Protein AF-A0A2D0H7V4-F1 (afdb_monomer_lite)

Foldseek 3Di:
DEAAQEQDDPPGRPVSQCVQCVDDPPDHYRYDDHPCVVVSVLVVLVVVCVPPVVSVVVNVVVVVVVVVVVVVLVVVCVVQPPVRSVVVVD

pLDDT: mean 96.39, std 4.33, range [62.88, 98.56]

Structure (mmCIF, N/CA/C/O backbone):
data_AF-A0A2D0H7V4-F1
#
_entry.id   AF-A0A2D0H7V4-F1
#
loop_
_atom_site.group_PDB
_atom_site.id
_atom_site.type_symbol
_atom_site.label_atom_id
_atom_site.label_alt_id
_atom_site.label_comp_id
_atom_site.label_asym_id
_atom_site.label_entity_id
_atom_site.label_seq_id
_atom_site.pdbx_PDB_ins_code
_atom_site.Cartn_x
_atom_site.Cartn_y
_atom_site.Cartn_z
_atom_site.occupancy
_atom_site.B_iso_or_equiv
_atom_site.auth_seq_id
_atom_site.auth_comp_id
_atom_site.auth_asym_id
_atom_site.auth_atom_id
_atom_site.pdbx_PDB_model_num
ATOM 1 N N . VAL A 1 1 ? 2.852 0.082 -14.701 1.00 96.94 1 VAL A N 1
ATOM 2 C CA . VAL A 1 1 ? 3.070 -1.189 -13.965 1.00 96.94 1 VAL A CA 1
ATOM 3 C C . VAL A 1 1 ? 3.096 -0.886 -12.475 1.00 96.94 1 VAL A C 1
ATOM 5 O O . VAL A 1 1 ? 3.681 0.128 -12.104 1.00 96.94 1 VAL A O 1
ATOM 8 N N . ILE A 1 2 ? 2.445 -1.712 -11.650 1.00 98.50 2 ILE A N 1
ATOM 9 C CA . ILE A 1 2 ? 2.431 -1.573 -10.185 1.00 98.50 2 ILE A CA 1
ATOM 10 C C . ILE A 1 2 ? 3.156 -2.778 -9.588 1.00 98.50 2 ILE A C 1
ATOM 12 O O . ILE A 1 2 ? 2.814 -3.914 -9.910 1.00 98.50 2 ILE A O 1
ATOM 16 N N . GLY A 1 3 ? 4.156 -2.526 -8.749 1.00 98.25 3 GLY A N 1
ATOM 17 C CA . GLY A 1 3 ? 4.952 -3.556 -8.090 1.00 98.25 3 GLY A CA 1
ATOM 18 C C . GLY A 1 3 ? 4.502 -3.778 -6.647 1.00 98.25 3 GLY A C 1
ATOM 19 O O . GLY A 1 3 ? 4.371 -2.816 -5.890 1.00 98.25 3 GLY A O 1
ATOM 20 N N . VAL A 1 4 ? 4.289 -5.039 -6.261 1.00 98.50 4 VAL A N 1
ATOM 21 C CA . VAL A 1 4 ? 3.997 -5.443 -4.875 1.00 98.50 4 VAL A CA 1
ATOM 22 C C . VAL A 1 4 ? 5.154 -6.298 -4.369 1.00 98.50 4 VAL A C 1
ATOM 24 O O . VAL A 1 4 ? 5.264 -7.455 -4.776 1.00 98.50 4 VAL A O 1
ATOM 27 N N . PRO A 1 5 ? 6.016 -5.769 -3.489 1.00 98.31 5 PRO A N 1
ATOM 28 C CA . PRO A 1 5 ? 7.064 -6.569 -2.877 1.00 98.31 5 PRO A CA 1
ATOM 29 C C . PRO A 1 5 ? 6.455 -7.675 -2.021 1.00 98.31 5 PRO A C 1
ATOM 31 O O . PRO A 1 5 ? 5.637 -7.401 -1.145 1.00 98.31 5 PRO A O 1
ATOM 34 N N . VAL A 1 6 ? 6.834 -8.926 -2.263 1.00 97.75 6 VAL A N 1
ATOM 35 C CA . VAL A 1 6 ? 6.337 -10.065 -1.483 1.00 97.75 6 VAL A CA 1
ATOM 36 C C . VAL A 1 6 ? 7.203 -10.220 -0.227 1.00 97.75 6 VAL A C 1
ATOM 38 O O . VAL A 1 6 ? 8.426 -10.123 -0.321 1.00 97.75 6 VAL A O 1
ATOM 41 N N . PRO A 1 7 ? 6.621 -10.432 0.967 1.00 97.12 7 PRO A N 1
ATOM 42 C CA . PRO A 1 7 ? 7.413 -10.686 2.165 1.00 97.12 7 PRO A CA 1
ATOM 43 C C . PRO A 1 7 ? 8.243 -11.965 2.003 1.00 97.12 7 PRO A C 1
ATOM 45 O O . PRO A 1 7 ? 7.734 -13.013 1.608 1.00 97.12 7 PRO A O 1
ATOM 48 N N . THR A 1 8 ? 9.526 -11.880 2.342 1.00 97.06 8 THR A N 1
ATOM 49 C CA . THR A 1 8 ? 10.467 -13.006 2.315 1.00 97.06 8 THR A CA 1
ATOM 50 C C . THR A 1 8 ? 10.791 -13.473 3.727 1.00 97.06 8 THR A C 1
ATOM 52 O O . THR A 1 8 ? 10.731 -12.706 4.688 1.00 97.06 8 THR A O 1
ATOM 55 N N . ARG A 1 9 ? 11.158 -14.751 3.864 1.00 95.50 9 ARG A N 1
ATOM 56 C CA . ARG A 1 9 ? 11.408 -15.377 5.172 1.00 95.50 9 ARG A CA 1
ATOM 57 C C . ARG A 1 9 ? 12.543 -14.712 5.954 1.00 95.50 9 ARG A C 1
ATOM 59 O O . ARG A 1 9 ? 12.435 -14.563 7.164 1.00 95.50 9 ARG A O 1
ATOM 66 N N . ASN A 1 10 ? 13.627 -14.349 5.272 1.00 95.25 10 ASN A N 1
ATOM 67 C CA . ASN A 1 10 ? 14.870 -13.950 5.934 1.00 95.25 10 ASN A CA 1
ATOM 68 C C . ASN A 1 10 ? 14.982 -12.432 6.108 1.00 95.25 10 ASN A C 1
ATOM 70 O O . ASN A 1 10 ? 15.525 -11.975 7.107 1.00 95.25 10 ASN A O 1
ATOM 74 N N . LEU A 1 11 ? 14.468 -11.658 5.147 1.00 96.31 11 LEU A N 1
ATOM 75 C CA . LEU A 1 11 ? 14.617 -10.199 5.107 1.00 96.31 11 LEU A CA 1
ATOM 76 C C . LEU A 1 11 ? 13.276 -9.462 5.146 1.00 96.31 11 LEU A C 1
ATOM 78 O O . LEU A 1 11 ? 13.225 -8.270 4.859 1.00 96.31 11 LEU A O 1
ATOM 82 N N . GLN A 1 12 ? 12.189 -10.161 5.488 1.00 95.62 12 GLN A N 1
ATOM 83 C CA . GLN A 1 12 ? 10.846 -9.590 5.639 1.00 95.62 12 GLN A CA 1
ATOM 84 C C . GLN A 1 12 ? 10.381 -8.793 4.406 1.00 95.62 12 GLN A C 1
ATOM 86 O O . GLN A 1 12 ? 9.559 -7.890 4.514 1.00 95.62 12 GLN A O 1
ATOM 91 N N . GLY A 1 13 ? 10.894 -9.135 3.218 1.00 96.12 13 GLY A N 1
ATOM 92 C CA . GLY A 1 13 ? 10.563 -8.481 1.953 1.00 96.12 13 GLY A CA 1
ATOM 93 C C . GLY A 1 13 ? 11.378 -7.230 1.617 1.00 96.12 13 GLY A C 1
ATOM 94 O O . GLY A 1 13 ? 11.067 -6.594 0.615 1.00 96.12 13 GLY A O 1
ATOM 95 N N . VAL A 1 14 ? 12.409 -6.860 2.389 1.00 97.69 14 VAL A N 1
ATOM 96 C CA . VAL A 1 14 ? 13.311 -5.736 2.047 1.00 97.69 14 VAL A CA 1
ATOM 97 C C . VAL A 1 14 ? 14.093 -6.014 0.755 1.00 97.69 14 VAL A C 1
ATOM 99 O O . VAL A 1 14 ? 14.283 -5.126 -0.072 1.00 97.69 14 VAL A O 1
ATOM 102 N N . ASP A 1 15 ? 14.489 -7.266 0.545 1.00 97.56 15 ASP A N 1
ATOM 103 C CA . ASP A 1 15 ? 15.062 -7.769 -0.707 1.00 97.56 15 ASP A CA 1
ATOM 104 C C . ASP A 1 15 ? 14.089 -7.640 -1.888 1.00 97.56 15 ASP A C 1
ATOM 106 O O . ASP A 1 15 ? 14.430 -7.096 -2.941 1.00 97.56 15 ASP A O 1
ATOM 110 N N . SER A 1 16 ? 12.843 -8.072 -1.696 1.00 97.56 16 SER A N 1
ATOM 111 C CA . SER A 1 16 ? 11.780 -7.917 -2.693 1.00 97.56 16 SER A CA 1
ATOM 112 C C . SER A 1 16 ? 11.481 -6.446 -2.973 1.00 97.56 16 SER A C 1
ATOM 114 O O . SER A 1 16 ? 11.234 -6.069 -4.112 1.00 97.56 16 SER A O 1
ATOM 116 N N . LEU A 1 17 ? 11.541 -5.594 -1.951 1.00 98.00 17 LEU A N 1
ATOM 117 C CA . LEU A 1 17 ? 11.331 -4.161 -2.082 1.00 98.00 17 LEU A CA 1
ATOM 118 C C . LEU A 1 17 ? 12.422 -3.563 -2.978 1.00 98.00 17 LEU A C 1
ATOM 120 O O . LEU A 1 17 ? 12.095 -2.996 -4.021 1.00 98.00 17 LEU A O 1
ATOM 124 N N . TYR A 1 18 ? 13.702 -3.751 -2.645 1.00 97.50 18 TYR A N 1
ATOM 125 C CA . TYR A 1 18 ? 14.799 -3.187 -3.438 1.00 97.50 18 TYR A CA 1
ATOM 126 C C . TYR A 1 18 ? 14.883 -3.746 -4.860 1.00 97.50 18 TYR A C 1
ATOM 128 O O . TYR A 1 18 ? 15.198 -2.986 -5.771 1.00 97.50 18 TYR A O 1
ATOM 136 N N . SER A 1 19 ? 14.546 -5.019 -5.081 1.00 96.56 19 SER A N 1
ATOM 137 C CA . SER A 1 19 ? 14.518 -5.596 -6.436 1.00 96.56 19 SER A CA 1
ATOM 138 C C . SER A 1 19 ? 13.434 -5.006 -7.351 1.00 96.56 19 SER A C 1
ATOM 140 O O . SER A 1 19 ? 13.555 -5.110 -8.569 1.00 96.56 19 SER A O 1
ATOM 142 N N . ILE A 1 20 ? 12.399 -4.374 -6.788 1.00 97.56 20 ILE A N 1
ATOM 143 C CA . ILE A 1 20 ? 11.283 -3.782 -7.542 1.00 97.56 20 ILE A CA 1
ATOM 144 C C . ILE A 1 20 ? 11.398 -2.255 -7.619 1.00 97.56 20 ILE A C 1
ATOM 146 O O . ILE A 1 20 ? 11.106 -1.670 -8.660 1.00 97.56 20 ILE A O 1
ATOM 150 N N . LEU A 1 21 ? 11.789 -1.594 -6.525 1.00 96.38 21 LEU A N 1
ATOM 151 C CA . LEU A 1 21 ? 11.762 -0.131 -6.439 1.00 96.38 21 LEU A CA 1
ATOM 152 C C . LEU A 1 21 ? 12.978 0.538 -7.095 1.00 96.38 21 LEU A C 1
ATOM 154 O O . LEU A 1 21 ? 12.853 1.660 -7.581 1.00 96.38 21 LEU A O 1
ATOM 158 N N . GLN A 1 22 ? 14.142 -0.128 -7.117 1.00 96.38 22 GLN A N 1
ATOM 159 C CA . GLN A 1 22 ? 15.413 0.439 -7.593 1.00 96.38 22 GLN A CA 1
ATOM 160 C C . GLN A 1 22 ? 15.535 0.368 -9.119 1.00 96.38 22 GLN A C 1
ATOM 162 O O . GLN A 1 22 ? 16.536 -0.100 -9.663 1.00 96.38 22 GLN A O 1
ATOM 167 N N . MET A 1 23 ? 14.505 0.820 -9.827 1.00 97.44 23 MET A N 1
ATOM 168 C CA . MET A 1 23 ? 14.536 0.855 -11.282 1.00 97.44 23 MET A CA 1
ATOM 169 C C . MET A 1 23 ? 15.439 1.992 -11.783 1.00 97.44 23 MET A C 1
ATOM 171 O O . MET A 1 23 ? 15.402 3.094 -11.225 1.00 97.44 23 MET A O 1
ATOM 175 N N . PRO A 1 24 ? 16.237 1.768 -12.843 1.00 96.44 24 PRO A N 1
ATOM 176 C CA . PRO A 1 24 ? 17.038 2.823 -13.450 1.00 96.44 24 PRO A CA 1
ATOM 177 C C . PRO A 1 24 ? 16.154 3.893 -14.107 1.00 96.44 24 PRO A C 1
ATOM 179 O O . PRO A 1 24 ? 14.973 3.680 -14.405 1.00 96.44 24 PRO A O 1
ATOM 182 N N . ALA A 1 25 ? 16.750 5.055 -14.377 1.00 96.94 25 ALA A N 1
ATOM 183 C CA . ALA A 1 25 ? 16.070 6.139 -15.074 1.00 96.94 25 ALA A CA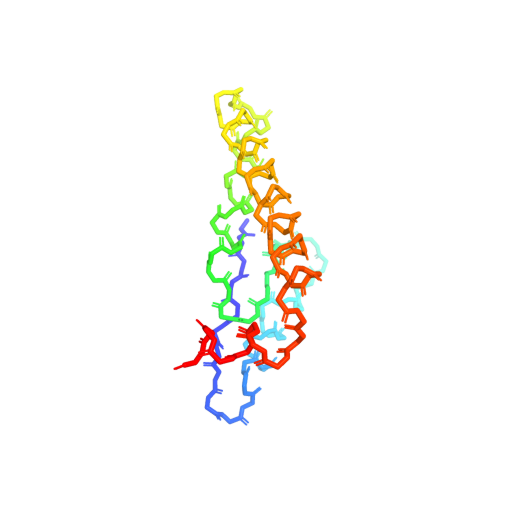 1
ATOM 184 C C . ALA A 1 25 ? 15.504 5.671 -16.430 1.00 96.94 25 ALA A C 1
ATOM 186 O O . ALA A 1 25 ? 16.183 4.994 -17.200 1.00 96.94 25 ALA A O 1
ATOM 187 N N . GLY A 1 26 ? 14.254 6.051 -16.715 1.00 96.62 26 GLY A N 1
ATOM 188 C CA . GLY A 1 26 ? 13.553 5.729 -17.964 1.00 96.62 26 GLY A CA 1
ATOM 189 C C . GLY A 1 26 ? 12.589 4.538 -17.898 1.00 96.62 26 GLY A C 1
ATOM 190 O O . GLY A 1 26 ? 11.754 4.414 -18.790 1.00 96.62 26 GLY A O 1
ATOM 191 N N . ILE A 1 27 ? 12.629 3.702 -16.851 1.00 96.94 27 ILE A N 1
ATOM 192 C CA . ILE A 1 27 ? 11.751 2.519 -16.727 1.00 96.94 27 ILE A CA 1
ATOM 193 C C . ILE A 1 27 ? 11.062 2.501 -15.349 1.00 96.94 27 ILE A C 1
ATOM 195 O O . ILE A 1 27 ? 11.499 1.795 -14.445 1.00 96.94 27 ILE A O 1
ATOM 199 N N . PRO A 1 28 ? 9.992 3.284 -15.134 1.00 97.19 28 PRO A N 1
ATOM 200 C CA . PRO A 1 28 ? 9.391 3.433 -13.811 1.00 97.19 28 PRO A CA 1
ATOM 201 C C . PRO A 1 28 ? 8.495 2.250 -13.406 1.00 97.19 28 PRO A C 1
ATOM 203 O O . PRO A 1 28 ? 7.757 1.690 -14.221 1.00 97.19 28 PRO A O 1
ATOM 206 N N . VAL A 1 29 ? 8.469 1.949 -12.102 1.00 98.06 29 VAL A N 1
ATOM 207 C CA . VAL A 1 29 ? 7.516 1.019 -11.473 1.00 98.06 29 VAL A CA 1
ATOM 208 C C . VAL A 1 29 ? 6.870 1.690 -10.260 1.00 98.06 29 VAL A C 1
ATOM 210 O O . VAL A 1 29 ? 7.557 2.177 -9.364 1.00 98.06 29 VAL A O 1
ATOM 213 N N . ALA A 1 30 ? 5.535 1.707 -10.209 1.00 98.31 30 ALA A N 1
ATOM 214 C CA . ALA A 1 30 ? 4.801 2.225 -9.057 1.00 98.31 30 ALA A CA 1
ATOM 215 C C . ALA A 1 30 ? 4.798 1.177 -7.933 1.00 98.31 30 ALA A C 1
ATOM 217 O O . ALA A 1 30 ? 3.979 0.258 -7.933 1.00 98.31 30 ALA A O 1
ATOM 218 N N . THR A 1 31 ? 5.746 1.277 -7.006 1.00 98.31 31 THR A N 1
ATOM 219 C CA . THR A 1 31 ? 5.924 0.289 -5.932 1.00 98.31 31 THR A CA 1
ATOM 220 C C . THR A 1 31 ? 5.065 0.641 -4.718 1.00 98.31 31 THR A C 1
ATOM 222 O O . THR A 1 31 ? 5.089 1.778 -4.252 1.00 98.31 31 THR A O 1
ATOM 225 N N . VAL A 1 32 ? 4.302 -0.325 -4.198 1.00 98.50 32 VAL A N 1
ATOM 226 C CA . VAL A 1 32 ? 3.532 -0.180 -2.947 1.00 98.50 32 VAL A CA 1
ATOM 227 C C . VAL A 1 32 ? 4.238 -0.864 -1.769 1.00 98.50 32 VAL A C 1
ATOM 229 O O . VAL A 1 32 ? 5.290 -1.479 -1.930 1.00 98.50 32 VAL A O 1
ATOM 232 N N . ALA A 1 33 ? 3.666 -0.761 -0.566 1.00 98.38 33 ALA A N 1
ATOM 233 C CA . ALA A 1 33 ? 4.209 -1.404 0.630 1.00 98.38 33 ALA A CA 1
ATOM 234 C C . ALA A 1 33 ? 4.325 -2.937 0.485 1.00 98.38 33 ALA A C 1
ATOM 236 O O . ALA A 1 33 ? 3.522 -3.571 -0.207 1.00 98.38 33 ALA A O 1
ATOM 237 N N . ILE A 1 34 ? 5.296 -3.526 1.191 1.00 98.25 34 ILE A N 1
ATOM 238 C CA . ILE A 1 34 ? 5.529 -4.978 1.233 1.00 98.25 34 ILE A CA 1
ATOM 239 C C . ILE A 1 34 ? 4.237 -5.709 1.633 1.00 98.25 34 ILE A C 1
ATOM 241 O O . ILE A 1 34 ? 3.557 -5.324 2.583 1.00 98.25 34 ILE A O 1
ATOM 245 N N . GLY A 1 35 ? 3.878 -6.749 0.879 1.00 97.75 35 GLY A N 1
ATOM 246 C CA . GLY A 1 35 ? 2.692 -7.581 1.087 1.00 97.75 35 GLY A CA 1
ATOM 247 C C . GLY A 1 35 ? 1.357 -6.878 0.827 1.00 97.75 35 GLY A C 1
ATOM 248 O O . GLY A 1 35 ? 0.302 -7.477 1.029 1.00 97.75 35 GLY A O 1
ATOM 249 N N . ASN A 1 36 ? 1.355 -5.622 0.373 1.00 98.00 36 ASN A N 1
ATOM 250 C CA . ASN A 1 36 ? 0.141 -4.814 0.314 1.00 98.00 36 ASN A CA 1
ATOM 251 C C . ASN A 1 36 ? -0.529 -4.838 -1.068 1.00 98.00 36 ASN A C 1
ATOM 253 O O . ASN A 1 36 ? -0.657 -3.819 -1.753 1.00 98.00 36 ASN A O 1
ATOM 257 N N . ALA A 1 37 ? -1.013 -6.018 -1.461 1.00 98.06 37 ALA A N 1
ATOM 258 C CA . ALA A 1 37 ? -1.757 -6.199 -2.710 1.00 98.06 37 ALA A CA 1
ATOM 259 C C . ALA A 1 37 ? -3.046 -5.356 -2.759 1.00 98.06 37 ALA A C 1
ATOM 261 O O . ALA A 1 37 ? -3.437 -4.872 -3.822 1.00 98.06 37 ALA A O 1
ATOM 262 N N . LYS A 1 38 ? -3.675 -5.110 -1.600 1.00 98.00 38 LYS A N 1
ATOM 263 C CA . LYS A 1 38 ? -4.858 -4.246 -1.492 1.00 98.00 38 LYS A CA 1
ATOM 264 C C . LYS A 1 38 ? -4.566 -2.835 -2.005 1.00 98.00 38 LYS A C 1
ATOM 266 O O . LYS A 1 38 ? -5.328 -2.312 -2.816 1.00 98.00 38 LYS A O 1
ATOM 271 N N . ASN A 1 39 ? -3.460 -2.228 -1.576 1.00 97.88 39 ASN A N 1
ATOM 272 C CA . ASN A 1 39 ? -3.090 -0.888 -2.029 1.00 97.88 39 ASN A CA 1
ATOM 273 C C . ASN A 1 39 ? -2.689 -0.860 -3.505 1.00 97.88 39 ASN A C 1
ATOM 275 O O . ASN A 1 39 ? -2.982 0.128 -4.172 1.00 97.88 39 ASN A O 1
ATOM 279 N N . ALA A 1 40 ? -2.095 -1.930 -4.040 1.00 98.56 40 ALA A N 1
ATOM 280 C CA . ALA A 1 40 ? -1.856 -2.025 -5.479 1.00 98.56 40 ALA A CA 1
ATOM 281 C C . ALA A 1 40 ? -3.161 -2.029 -6.285 1.00 98.56 40 ALA A C 1
ATOM 283 O O . ALA A 1 40 ? -3.270 -1.292 -7.262 1.00 98.56 40 ALA A O 1
ATOM 284 N N . GLY A 1 41 ? -4.175 -2.783 -5.847 1.00 98.19 41 GLY A N 1
ATOM 285 C CA . GLY A 1 41 ? -5.503 -2.757 -6.465 1.00 98.19 41 GLY A CA 1
ATOM 286 C C . GLY A 1 41 ? -6.160 -1.376 -6.382 1.00 98.19 41 GLY A C 1
ATOM 287 O O . GLY A 1 41 ? -6.650 -0.860 -7.383 1.00 98.19 41 GLY A O 1
ATOM 288 N N . LEU A 1 42 ? -6.107 -0.728 -5.214 1.00 98.06 42 LEU A N 1
ATOM 289 C CA . LEU A 1 42 ? -6.635 0.630 -5.041 1.00 98.06 42 LEU A CA 1
ATOM 290 C C . LEU A 1 42 ? -5.911 1.657 -5.921 1.00 98.06 42 LEU A C 1
ATOM 292 O O . LEU A 1 42 ? -6.561 2.545 -6.470 1.00 98.06 42 LEU A O 1
ATOM 296 N N . LEU A 1 43 ? -4.589 1.542 -6.074 1.00 98.50 43 LEU A N 1
ATOM 297 C CA . LEU A 1 43 ? -3.812 2.393 -6.972 1.00 98.50 43 LEU A CA 1
ATOM 298 C C . LEU A 1 43 ? -4.184 2.138 -8.439 1.00 98.50 43 LEU A C 1
ATOM 300 O O . LEU A 1 43 ? -4.352 3.092 -9.192 1.00 98.50 43 LEU A O 1
ATOM 304 N N . ALA A 1 44 ? -4.381 0.877 -8.836 1.00 98.50 44 ALA A N 1
ATOM 305 C CA . ALA A 1 44 ? -4.839 0.534 -10.181 1.00 98.50 44 ALA A CA 1
ATOM 306 C C . ALA A 1 44 ? -6.199 1.176 -10.490 1.00 98.50 44 ALA A C 1
ATOM 308 O O . ALA A 1 44 ? -6.350 1.829 -11.520 1.00 98.50 44 ALA A O 1
ATOM 309 N N . VAL A 1 45 ? -7.165 1.067 -9.572 1.00 98.25 45 VAL A N 1
ATOM 310 C CA . VAL A 1 45 ? -8.484 1.699 -9.727 1.00 98.25 45 VAL A CA 1
ATOM 311 C C . VAL A 1 45 ? -8.364 3.223 -9.790 1.00 98.25 45 VAL A C 1
ATOM 313 O O . VAL A 1 45 ? -9.026 3.838 -10.616 1.00 98.25 45 VAL A O 1
ATOM 316 N N . GLN A 1 46 ? -7.494 3.844 -8.986 1.00 98.00 46 GL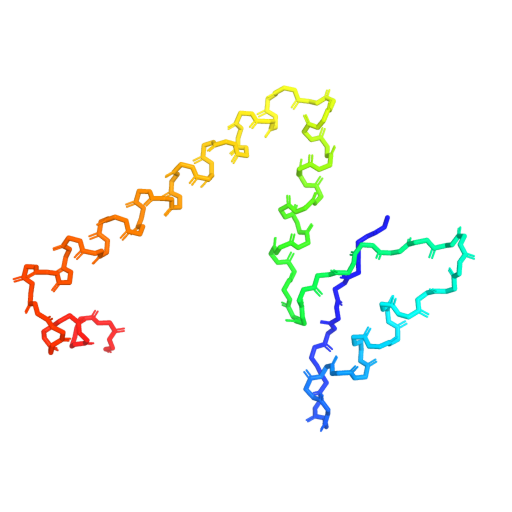N A N 1
ATOM 317 C CA . GLN A 1 46 ? -7.250 5.292 -9.049 1.00 98.00 46 GLN A CA 1
ATOM 318 C C . GLN A 1 46 ? -6.665 5.739 -10.395 1.00 98.00 46 GLN A C 1
ATOM 320 O O . GLN A 1 46 ? -7.060 6.783 -10.906 1.00 98.00 46 GLN A O 1
ATOM 325 N N . ILE A 1 47 ? -5.766 4.949 -10.991 1.00 98.44 47 ILE A N 1
ATOM 326 C CA . ILE A 1 47 ? -5.239 5.220 -12.335 1.00 98.44 47 ILE A CA 1
ATOM 327 C C . ILE A 1 47 ? -6.366 5.124 -13.371 1.00 98.44 47 ILE A C 1
ATOM 329 O O . ILE A 1 47 ? -6.520 6.032 -14.184 1.00 98.44 47 ILE A O 1
ATOM 333 N N . LEU A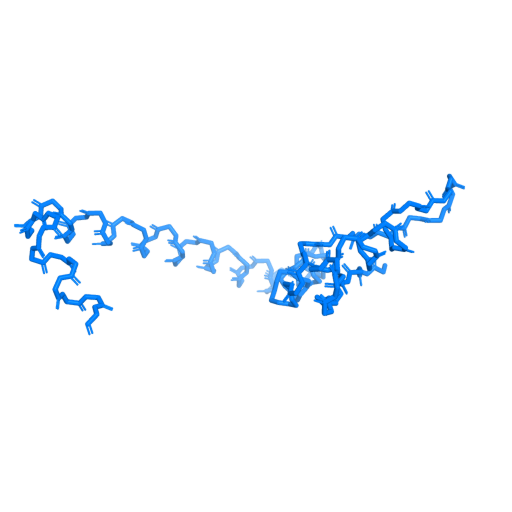 1 48 ? -7.191 4.074 -13.322 1.00 98.31 48 LEU A N 1
ATOM 334 C CA . LEU A 1 48 ? -8.319 3.899 -14.249 1.00 98.31 48 LEU A CA 1
ATOM 335 C C . LEU A 1 48 ? -9.384 4.996 -14.095 1.00 98.31 48 LEU A C 1
ATOM 337 O O . LEU A 1 48 ? -9.939 5.469 -15.085 1.00 98.31 48 LEU A O 1
ATOM 341 N N . ALA A 1 49 ? -9.625 5.448 -12.864 1.00 98.31 49 ALA A N 1
ATOM 342 C CA . ALA A 1 49 ? -10.579 6.504 -12.543 1.00 98.31 49 ALA A CA 1
ATOM 343 C C . ALA A 1 49 ? -10.256 7.851 -13.209 1.00 98.31 49 ALA A C 1
ATOM 345 O O . ALA A 1 49 ? -11.159 8.666 -13.373 1.00 98.31 49 ALA A O 1
ATOM 346 N N . THR A 1 50 ? -9.013 8.077 -13.653 1.00 97.88 50 THR A N 1
ATOM 347 C CA . THR A 1 50 ? -8.644 9.293 -14.404 1.00 97.88 50 THR A CA 1
ATOM 348 C C . THR A 1 50 ? -9.419 9.455 -15.713 1.00 97.88 50 THR A C 1
ATOM 350 O O . THR A 1 50 ? -9.568 10.574 -16.194 1.00 97.88 50 THR A O 1
ATOM 353 N N . GLN A 1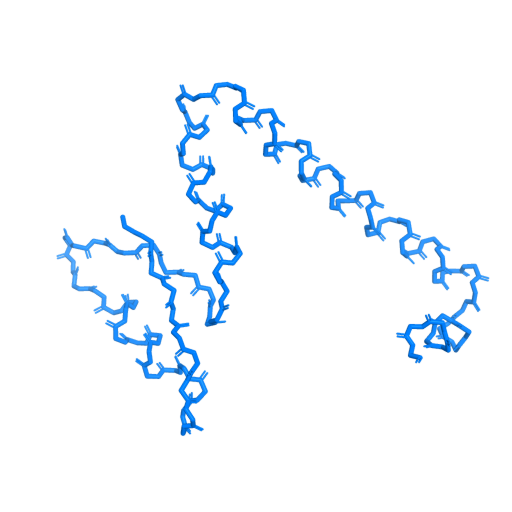 51 ? -9.930 8.356 -16.277 1.00 97.94 51 GLN A N 1
ATOM 354 C CA . GLN A 1 51 ? -10.695 8.345 -17.528 1.00 97.94 51 GLN A CA 1
ATOM 355 C C . GLN A 1 51 ? -12.095 7.732 -17.367 1.00 97.94 51 GLN A C 1
ATOM 357 O O . GLN A 1 51 ? -12.849 7.661 -18.332 1.00 97.94 51 GLN A O 1
ATOM 362 N N . GLN A 1 52 ? -12.457 7.281 -16.162 1.00 98.25 52 GLN A N 1
ATOM 363 C CA . GLN A 1 52 ? -13.720 6.592 -15.887 1.00 98.25 52 GLN A CA 1
ATOM 364 C C . GLN A 1 52 ? -14.431 7.254 -14.696 1.00 98.25 52 GLN A C 1
ATOM 366 O O . GLN A 1 52 ? -14.147 6.899 -13.548 1.00 98.25 52 GLN A O 1
ATOM 371 N N . PRO A 1 53 ? -15.365 8.197 -14.942 1.00 97.19 53 PRO A N 1
ATOM 372 C CA . PRO A 1 53 ? -16.048 8.947 -13.884 1.00 97.19 53 PRO A CA 1
ATOM 373 C C . PRO A 1 53 ? -16.751 8.068 -12.840 1.00 97.19 53 PRO A C 1
ATOM 375 O O . PRO A 1 53 ? -16.705 8.374 -11.652 1.00 97.19 53 PRO A O 1
ATOM 378 N N . GLU A 1 54 ? -17.320 6.931 -13.251 1.00 97.94 54 GLU A N 1
ATOM 379 C CA . GLU A 1 54 ? -17.946 5.969 -12.332 1.00 97.94 54 GLU A CA 1
ATOM 380 C C . GLU A 1 54 ? -16.936 5.390 -11.321 1.00 97.94 54 GLU A C 1
ATOM 382 O O . GLU A 1 54 ? -17.230 5.235 -10.135 1.00 97.94 54 GLU A O 1
ATOM 387 N N . LEU A 1 55 ? -15.708 5.087 -11.763 1.00 98.12 55 LEU A N 1
ATOM 388 C CA . LEU A 1 55 ? -14.656 4.615 -10.860 1.00 98.12 55 LEU A CA 1
ATOM 389 C C . LEU A 1 55 ? -14.176 5.728 -9.928 1.00 98.12 55 LEU A C 1
ATOM 391 O O . LEU A 1 55 ? -13.849 5.451 -8.774 1.00 98.12 55 LEU A O 1
ATOM 395 N N . LEU A 1 56 ? -14.147 6.977 -10.401 1.00 98.12 56 LEU A N 1
ATOM 396 C CA . LEU A 1 56 ? -13.789 8.124 -9.570 1.00 98.12 56 LEU A CA 1
ATOM 397 C C . LEU A 1 56 ? -14.769 8.293 -8.406 1.00 98.12 56 LEU A C 1
ATOM 399 O O . LEU A 1 56 ? -14.330 8.449 -7.265 1.00 98.12 56 LEU A O 1
ATOM 403 N N . GLU A 1 57 ? -16.070 8.191 -8.671 1.00 98.19 57 GLU A N 1
ATOM 404 C CA . GLU A 1 57 ? -17.104 8.238 -7.636 1.00 98.19 57 GLU A CA 1
ATOM 405 C C . GLU A 1 57 ? -16.912 7.117 -6.603 1.00 98.19 57 GLU A C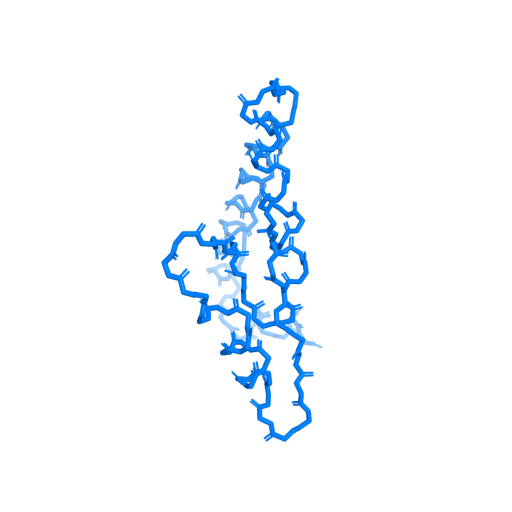 1
ATOM 407 O O . GLU A 1 57 ? -16.848 7.378 -5.400 1.00 98.19 57 GLU A O 1
ATOM 412 N N . LYS A 1 58 ? -16.683 5.876 -7.057 1.00 98.19 58 LYS A N 1
ATOM 413 C CA . LYS A 1 58 ? -16.403 4.737 -6.162 1.00 98.19 58 LYS A CA 1
ATOM 414 C C . LYS A 1 58 ? -15.158 4.962 -5.297 1.00 98.19 58 LYS A C 1
ATOM 416 O O . LYS A 1 58 ? -15.161 4.637 -4.108 1.00 98.19 58 LYS A O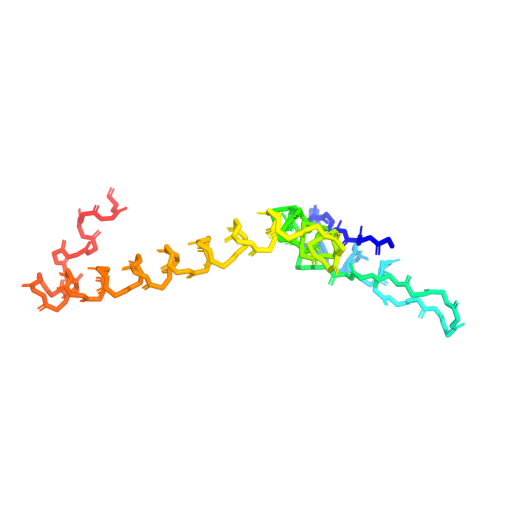 1
ATOM 421 N N . VAL A 1 59 ? -14.092 5.541 -5.856 1.00 97.88 59 VAL A N 1
ATOM 422 C CA . VAL A 1 59 ? -12.874 5.889 -5.099 1.00 97.88 59 VAL A CA 1
ATOM 423 C C . VAL A 1 59 ? -13.168 6.951 -4.038 1.00 97.88 59 VAL A C 1
ATOM 425 O O . VAL A 1 59 ? -12.684 6.838 -2.907 1.00 97.88 59 VAL A O 1
ATOM 428 N N . GLN A 1 60 ? -13.956 7.975 -4.371 1.00 97.81 60 GLN A N 1
ATOM 429 C CA . GLN A 1 60 ? -14.352 9.021 -3.424 1.00 97.81 60 GLN A CA 1
ATOM 430 C C . GLN A 1 60 ? -15.209 8.452 -2.291 1.00 97.81 60 GLN A C 1
ATOM 432 O O . GLN A 1 60 ? -14.913 8.698 -1.119 1.00 97.81 60 GLN A O 1
ATOM 437 N N . GLN A 1 61 ? -16.198 7.621 -2.618 1.00 98.12 61 GLN A N 1
ATOM 438 C CA . GLN A 1 61 ? -17.050 6.955 -1.636 1.00 98.12 61 GLN A CA 1
ATOM 439 C C . GLN A 1 61 ? -16.241 6.041 -0.705 1.00 98.12 61 GLN A C 1
ATOM 441 O O . GLN A 1 61 ? -16.436 6.055 0.514 1.00 98.12 61 GLN A O 1
ATOM 446 N N . TYR A 1 62 ? -15.278 5.289 -1.245 1.00 97.56 62 TYR A N 1
ATOM 447 C CA . TYR A 1 62 ? -14.373 4.469 -0.440 1.00 97.56 62 TYR A CA 1
ATOM 448 C C . TYR A 1 62 ? -13.572 5.317 0.564 1.00 97.56 62 TYR A C 1
ATOM 450 O O . TYR A 1 62 ? -13.476 4.962 1.741 1.00 97.56 62 TYR A O 1
ATOM 458 N N . ARG A 1 63 ? -13.044 6.475 0.138 1.00 96.38 63 ARG A N 1
ATOM 459 C CA . ARG A 1 63 ? -12.325 7.409 1.026 1.00 96.38 63 ARG A CA 1
ATOM 460 C C . ARG A 1 63 ? -13.229 8.002 2.110 1.00 96.38 63 ARG A C 1
ATOM 462 O O . ARG A 1 63 ? -12.808 8.080 3.263 1.00 96.38 63 ARG A O 1
ATOM 469 N N . GLN A 1 64 ? -14.460 8.377 1.766 1.00 97.94 64 GLN A N 1
ATOM 470 C CA . GLN A 1 64 ? -15.442 8.874 2.736 1.00 97.94 64 GLN A CA 1
ATOM 471 C C . GLN A 1 64 ? -15.786 7.808 3.778 1.00 97.94 64 GLN A C 1
ATOM 473 O O . GLN A 1 64 ? -15.749 8.085 4.974 1.00 97.94 64 GLN A O 1
ATOM 478 N N . THR A 1 65 ? -16.023 6.571 3.337 1.00 97.81 65 THR A N 1
ATOM 479 C CA . THR A 1 65 ? -16.323 5.440 4.227 1.00 97.81 65 THR A CA 1
ATOM 480 C C . THR A 1 65 ? -15.171 5.179 5.201 1.00 97.81 65 THR A C 1
ATOM 482 O O . THR A 1 65 ? -15.393 4.976 6.394 1.00 97.81 65 THR A O 1
ATOM 485 N N . LEU A 1 66 ? -13.920 5.242 4.728 1.00 96.38 66 LEU A N 1
ATOM 486 C CA . LEU A 1 66 ? -12.747 5.129 5.598 1.00 96.38 66 LEU A CA 1
ATOM 487 C C . LEU A 1 66 ? -12.703 6.247 6.644 1.00 96.38 66 LEU A C 1
ATOM 489 O O . LEU A 1 66 ? -12.515 5.955 7.824 1.00 96.38 66 LEU A O 1
ATOM 493 N N . SER A 1 67 ? -12.913 7.501 6.238 1.00 97.44 67 SER A N 1
ATOM 494 C CA . SER A 1 67 ? -12.940 8.641 7.162 1.00 97.44 67 SER A CA 1
ATOM 495 C C . SER A 1 67 ? -14.028 8.480 8.229 1.00 97.44 67 SER A C 1
ATOM 497 O O . SER A 1 67 ? -13.736 8.576 9.421 1.00 97.44 67 SER A O 1
ATOM 499 N N . GLN A 1 68 ? -15.247 8.121 7.821 1.00 98.06 68 GLN A N 1
ATOM 500 C CA . GLN A 1 68 ? -16.357 7.843 8.736 1.00 98.06 68 GLN A CA 1
ATOM 501 C C . GLN A 1 68 ? -16.027 6.703 9.704 1.00 98.06 68 GLN A C 1
ATOM 503 O O . GLN A 1 68 ? -16.318 6.806 10.893 1.00 98.06 68 GLN A O 1
ATOM 508 N N . SER A 1 69 ? -15.360 5.643 9.233 1.00 97.19 69 SER A N 1
ATOM 509 C CA . SER A 1 69 ? -14.966 4.524 10.096 1.00 97.19 69 SER A CA 1
ATOM 510 C C . SER A 1 69 ? -13.976 4.937 11.190 1.00 97.19 69 SER A C 1
ATOM 512 O O . SER A 1 69 ? -14.056 4.431 12.308 1.00 97.19 69 SER A O 1
ATOM 514 N N . VAL A 1 70 ? -13.067 5.873 10.897 1.00 97.12 70 VAL A N 1
ATOM 515 C CA . VAL A 1 70 ? -12.107 6.400 11.878 1.00 97.12 70 VAL A CA 1
ATOM 516 C C . VAL A 1 70 ? -12.821 7.281 12.900 1.00 97.12 70 VAL A C 1
ATOM 518 O O . VAL A 1 70 ? -12.616 7.093 14.095 1.00 97.12 70 VAL A O 1
ATOM 521 N N . ILE A 1 71 ? -13.709 8.174 12.452 1.00 97.44 71 ILE A N 1
ATOM 522 C CA . ILE A 1 71 ? -14.506 9.037 13.340 1.00 97.44 71 ILE A CA 1
ATOM 523 C C . ILE A 1 71 ? -15.378 8.192 14.277 1.00 97.44 71 ILE A C 1
ATOM 525 O O . ILE A 1 71 ? -15.414 8.437 15.479 1.00 97.44 71 ILE A O 1
ATOM 529 N N . ALA A 1 72 ? -16.031 7.152 13.754 1.00 96.06 72 ALA A N 1
ATOM 530 C CA . ALA A 1 72 ? -16.851 6.251 14.558 1.00 96.06 72 ALA A CA 1
ATOM 531 C C . ALA A 1 72 ? -16.022 5.486 15.604 1.00 96.06 72 ALA A C 1
ATOM 533 O O . ALA A 1 72 ? -16.441 5.359 16.754 1.00 96.06 72 ALA A O 1
ATOM 534 N N . LYS A 1 73 ? -14.826 5.004 15.231 1.00 95.00 73 LYS A N 1
ATOM 535 C CA . LYS A 1 73 ? -13.901 4.359 16.177 1.00 95.00 73 LYS A CA 1
ATOM 536 C C . LYS A 1 73 ? -13.422 5.326 17.258 1.00 95.00 73 LYS A C 1
ATOM 538 O O . LYS A 1 73 ? -13.364 4.926 18.415 1.00 95.00 73 LYS A O 1
ATOM 543 N N . GLN A 1 74 ? -13.136 6.576 16.897 1.00 95.88 74 GLN A N 1
ATOM 544 C CA . GLN A 1 74 ? -12.738 7.617 17.844 1.00 95.88 74 GLN A CA 1
ATOM 545 C C . GLN A 1 74 ? -13.854 7.915 18.852 1.00 95.88 74 GLN A C 1
ATOM 547 O O . GLN A 1 74 ? -13.621 7.836 20.053 1.00 95.88 74 GLN A O 1
ATOM 552 N N . ALA A 1 75 ? -15.081 8.157 18.380 1.00 96.06 75 ALA A N 1
ATOM 553 C CA . ALA A 1 75 ? -16.228 8.399 19.256 1.00 96.06 75 ALA A CA 1
ATOM 554 C C . ALA A 1 75 ? -16.480 7.217 20.208 1.00 96.06 75 ALA A C 1
ATOM 556 O O . ALA A 1 75 ? -16.747 7.403 21.393 1.00 96.06 75 ALA A O 1
ATOM 557 N N . LYS A 1 76 ? -16.338 5.984 19.706 1.00 94.62 76 LYS A N 1
ATOM 558 C CA . LYS A 1 76 ? -16.454 4.773 20.525 1.00 94.62 76 LYS A CA 1
ATOM 559 C C . LYS A 1 76 ? -15.357 4.693 21.595 1.00 94.62 76 LYS A C 1
ATOM 561 O O . LYS A 1 76 ? -15.643 4.312 22.727 1.00 94.62 76 LYS A O 1
ATOM 566 N N . LEU A 1 77 ? -14.118 5.037 21.245 1.00 95.56 77 LEU A N 1
ATOM 567 C CA . LEU A 1 77 ? -12.990 5.060 22.177 1.00 95.56 77 LEU A CA 1
ATOM 568 C C . LEU A 1 77 ? -13.187 6.109 23.283 1.00 95.56 77 LEU A C 1
ATOM 570 O O . LEU A 1 77 ? -12.923 5.815 24.445 1.00 95.56 77 LEU A O 1
ATOM 574 N N . GLU A 1 78 ? -13.688 7.298 22.943 1.00 95.50 78 GLU A N 1
ATOM 575 C CA . GLU A 1 78 ? -13.979 8.372 23.905 1.00 95.50 78 GLU A CA 1
ATOM 576 C C . GLU A 1 78 ? -15.093 7.997 24.887 1.00 95.50 78 GLU A C 1
ATOM 578 O O . GLU A 1 78 ? -15.006 8.321 26.068 1.00 95.50 78 GLU A O 1
ATOM 583 N N . GLN A 1 79 ? -16.121 7.285 24.418 1.00 94.62 79 GLN A N 1
ATOM 584 C CA . GLN A 1 79 ? -17.245 6.861 25.257 1.00 94.62 79 GLN A CA 1
ATOM 585 C C . GLN A 1 79 ? -16.887 5.728 26.225 1.00 94.62 79 GLN A C 1
ATOM 587 O O . GLN A 1 79 ? -17.350 5.727 27.362 1.00 94.62 79 GLN A O 1
ATOM 592 N N . LEU A 1 80 ? -16.104 4.746 25.771 1.00 93.94 80 LEU A N 1
ATOM 593 C CA . LEU A 1 80 ? -15.782 3.543 26.550 1.00 93.94 80 LEU A CA 1
ATOM 594 C C . LEU A 1 80 ? -14.511 3.696 27.400 1.00 93.94 80 LEU A C 1
ATOM 596 O O . LEU A 1 80 ? -14.326 2.975 28.379 1.00 93.94 80 LEU A O 1
ATOM 600 N N . GLY A 1 81 ? -13.607 4.597 27.011 1.00 93.88 81 GLY A N 1
ATOM 601 C CA . GLY A 1 81 ? -12.231 4.600 27.501 1.00 93.88 81 GLY A CA 1
ATOM 602 C C . GLY A 1 81 ? -11.395 3.459 26.901 1.00 93.88 81 GLY A C 1
ATOM 603 O O . GLY A 1 81 ? -11.912 2.487 26.343 1.00 93.88 81 GLY A O 1
ATOM 604 N N . TYR A 1 82 ? -10.066 3.575 26.992 1.00 94.06 82 TYR A N 1
ATOM 605 C CA . TYR A 1 82 ? -9.150 2.654 26.305 1.00 94.06 82 TYR A CA 1
ATOM 606 C C . TYR A 1 82 ? -9.245 1.206 26.818 1.00 94.06 82 TYR A C 1
ATOM 608 O O . TYR A 1 82 ? -9.149 0.277 26.021 1.00 94.06 82 TYR A O 1
ATOM 616 N N . GLU A 1 83 ? -9.479 0.996 28.117 1.00 95.12 83 GLU A N 1
ATOM 617 C CA . GLU A 1 83 ? -9.517 -0.344 28.726 1.00 95.12 83 GLU A CA 1
ATOM 618 C C . GLU A 1 83 ? -10.685 -1.184 28.203 1.00 95.12 83 GLU A C 1
ATOM 620 O O . GLU A 1 83 ? -10.485 -2.293 27.704 1.00 95.12 83 GLU A O 1
ATOM 625 N N . GLN A 1 84 ? -11.901 -0.634 28.245 1.00 93.38 84 GLN A N 1
ATOM 626 C CA . GLN A 1 84 ? -13.099 -1.317 27.751 1.00 93.38 84 GLN A CA 1
ATOM 627 C C . GLN A 1 84 ? -13.088 -1.450 26.225 1.00 93.38 84 GLN A C 1
ATOM 629 O O . GLN A 1 84 ? -13.568 -2.444 25.683 1.00 93.38 84 GLN A O 1
ATOM 634 N N . TYR A 1 85 ? -12.522 -0.470 25.513 1.00 93.88 85 TYR A N 1
ATOM 635 C CA . TYR A 1 85 ? -12.384 -0.537 24.060 1.00 93.88 85 TYR A CA 1
ATOM 636 C C . TYR A 1 85 ? -11.466 -1.691 23.623 1.00 93.88 85 TYR A C 1
ATOM 638 O O . TYR A 1 85 ? -11.805 -2.422 22.691 1.00 93.88 85 TYR A O 1
ATOM 646 N N . LEU A 1 86 ? -10.334 -1.893 24.311 1.00 94.12 86 LEU A N 1
ATOM 647 C CA . LEU A 1 86 ? -9.405 -2.990 24.021 1.00 94.12 86 LEU A CA 1
ATOM 648 C C . LEU A 1 86 ? -10.019 -4.364 24.315 1.00 94.12 86 LEU A C 1
ATOM 650 O O . LEU A 1 86 ? -9.843 -5.272 23.508 1.00 94.12 86 LEU A O 1
ATOM 654 N N . GLN A 1 87 ? -10.797 -4.499 25.394 1.00 93.50 87 GLN A N 1
ATOM 655 C CA . GLN A 1 87 ? -11.527 -5.737 25.715 1.00 93.50 87 GLN A CA 1
ATOM 656 C C . GLN A 1 87 ? -12.569 -6.137 24.658 1.00 93.50 87 GLN A C 1
ATOM 658 O O . GLN A 1 87 ? -13.000 -7.280 24.632 1.00 93.50 87 GLN A O 1
ATOM 663 N N . GLN A 1 88 ? -13.011 -5.205 23.808 1.00 87.75 88 GLN A N 1
ATOM 664 C CA . GLN A 1 88 ? -13.933 -5.495 22.704 1.00 87.75 88 GLN A CA 1
ATOM 665 C C . GLN A 1 88 ? -13.217 -5.762 21.370 1.00 87.75 88 GLN A C 1
ATOM 667 O O . GLN A 1 88 ? -13.875 -6.150 20.404 1.00 87.75 88 GLN A O 1
ATOM 672 N N . MET A 1 89 ? -11.910 -5.488 21.270 1.00 79.62 89 MET A N 1
ATOM 673 C CA . MET A 1 89 ? -11.114 -5.731 20.056 1.00 79.62 89 MET A CA 1
ATOM 674 C C . MET A 1 89 ? -10.415 -7.095 20.047 1.00 79.62 89 MET A C 1
ATOM 676 O O . MET A 1 89 ? -10.054 -7.553 18.961 1.00 79.62 89 MET A O 1
ATOM 680 N N . PHE A 1 90 ? -10.223 -7.707 21.217 1.00 62.88 90 PHE A N 1
ATOM 681 C CA . PHE A 1 90 ? -9.604 -9.019 21.420 1.00 62.88 90 PHE A CA 1
ATOM 682 C C . PHE A 1 90 ? -10.586 -9.960 22.112 1.00 62.88 90 PHE A C 1
ATOM 684 O O . PHE A 1 90 ? -10.531 -11.169 21.803 1.00 62.88 90 PHE A O 1
#

Sequence (90 aa):
VIGVPVPTRNLQGVDSLYSILQMPAGIPVATVAIGNAKNAGLLAVQILATQQPELLEKVQQYRQTLSQSVIAKQAKLEQLGYEQYLQQMF

Secondary structure (DSSP, 8-state):
-EE-PPP-TTTTTHHHHHHHH-PPTT---EE--TT-HHHHHHHHHHHHHTT-HHHHHHHHHHHHHHHHHHHHHHHHHHHHHHHHHHHTT-

Radius of gyration: 18.42 Å; chains: 1; bounding box: 35×25×47 Å